Protein AF-A0A0X8JLU1-F1 (afdb_monomer_lite)

Structure (mmCIF, N/CA/C/O backbone):
data_AF-A0A0X8JLU1-F1
#
_entry.id   AF-A0A0X8JLU1-F1
#
loop_
_atom_site.group_PDB
_atom_site.id
_atom_site.type_symbol
_atom_site.label_atom_id
_atom_site.label_alt_id
_atom_site.label_comp_id
_atom_site.label_asym_id
_atom_site.label_entity_id
_atom_site.label_seq_id
_atom_site.pdbx_PDB_ins_code
_atom_site.Cartn_x
_atom_site.Cartn_y
_atom_site.Cartn_z
_atom_site.occupancy
_atom_site.B_iso_or_equiv
_atom_site.auth_seq_id
_atom_site.auth_comp_id
_atom_site.auth_asym_id
_atom_site.auth_atom_id
_atom_site.pdbx_PDB_model_num
ATOM 1 N N . MET A 1 1 ? 0.570 4.681 28.997 1.00 48.38 1 MET A N 1
ATOM 2 C CA . MET A 1 1 ? -0.642 4.869 28.170 1.00 48.38 1 MET A CA 1
ATOM 3 C C . MET A 1 1 ? -0.506 3.979 26.949 1.00 48.38 1 MET A C 1
ATOM 5 O O . MET A 1 1 ? 0.442 4.184 26.203 1.00 48.38 1 MET A O 1
ATOM 9 N N . ASN A 1 2 ? -1.394 3.001 26.757 1.00 69.44 2 ASN A N 1
ATOM 10 C CA . ASN A 1 2 ? -1.431 2.243 25.504 1.00 69.44 2 ASN A CA 1
ATOM 11 C C . ASN A 1 2 ? -2.217 3.061 24.481 1.00 69.44 2 ASN A C 1
ATOM 13 O O . ASN A 1 2 ? -3.429 3.228 24.613 1.00 69.44 2 ASN A O 1
ATOM 17 N N . LEU A 1 3 ? -1.510 3.630 23.506 1.00 82.38 3 LEU A N 1
ATOM 18 C CA . LEU A 1 3 ? -2.147 4.271 22.362 1.00 82.38 3 LEU A CA 1
ATOM 19 C C . LEU A 1 3 ? -2.852 3.203 21.513 1.00 82.38 3 LEU A C 1
ATOM 21 O O . LEU A 1 3 ? -2.333 2.091 21.383 1.00 82.38 3 LEU A O 1
ATOM 25 N N . PRO A 1 4 ? -4.018 3.520 20.925 1.00 87.12 4 PRO A N 1
ATOM 26 C CA . PRO A 1 4 ? -4.683 2.592 20.028 1.00 87.12 4 PRO A CA 1
ATOM 27 C C . PRO A 1 4 ? -3.799 2.302 18.802 1.00 87.12 4 PRO A C 1
ATOM 29 O O . PRO A 1 4 ? -3.060 3.188 18.359 1.00 87.12 4 PRO A O 1
ATOM 32 N N . PRO A 1 5 ? -3.889 1.091 18.227 1.00 92.56 5 PRO A N 1
ATOM 33 C CA . PRO A 1 5 ? -3.163 0.741 17.012 1.00 92.56 5 PRO A CA 1
ATOM 34 C C . PRO A 1 5 ? -3.507 1.691 15.855 1.00 92.56 5 PRO A C 1
ATOM 36 O O . PRO A 1 5 ? -4.676 2.016 15.630 1.00 92.56 5 PRO A O 1
ATOM 39 N N . ILE A 1 6 ? -2.490 2.111 15.097 1.00 94.12 6 ILE A N 1
ATOM 40 C CA . ILE A 1 6 ? -2.649 2.956 13.906 1.00 94.12 6 ILE A CA 1
ATOM 41 C C . ILE A 1 6 ? -2.428 2.112 12.658 1.00 94.12 6 ILE A C 1
ATOM 43 O O . ILE A 1 6 ? -1.312 1.674 12.380 1.00 94.12 6 ILE A O 1
ATOM 47 N N . LEU A 1 7 ? -3.490 1.918 11.879 1.00 95.38 7 LEU A N 1
ATOM 48 C CA . LEU A 1 7 ? -3.412 1.267 10.579 1.00 95.38 7 LEU A CA 1
ATOM 49 C C . LEU A 1 7 ? -3.440 2.295 9.448 1.00 95.38 7 LEU A C 1
ATOM 51 O O . LEU A 1 7 ? -4.411 3.038 9.305 1.00 95.38 7 LEU A O 1
ATOM 55 N N . ILE A 1 8 ? -2.412 2.277 8.601 1.00 95.75 8 ILE A N 1
ATOM 56 C CA . ILE A 1 8 ? -2.363 3.012 7.336 1.00 95.75 8 ILE A CA 1
ATOM 57 C C . ILE A 1 8 ? -2.563 2.017 6.185 1.00 95.75 8 ILE A C 1
ATOM 59 O O . ILE A 1 8 ? -1.632 1.329 5.761 1.00 95.75 8 ILE A O 1
ATOM 63 N N . CYS A 1 9 ? -3.782 1.947 5.658 1.00 95.31 9 CYS A N 1
ATOM 64 C CA . CYS A 1 9 ? -4.071 1.239 4.416 1.00 95.31 9 CYS A CA 1
ATOM 65 C C . CYS A 1 9 ? -3.782 2.167 3.241 1.00 95.31 9 CYS A C 1
ATOM 67 O O . CYS A 1 9 ? -4.187 3.330 3.244 1.00 95.31 9 CYS A O 1
ATOM 69 N N . THR A 1 10 ? -3.025 1.708 2.251 1.00 95.50 10 THR A N 1
ATOM 70 C CA . THR A 1 10 ? -2.474 2.644 1.277 1.00 95.50 10 THR A CA 1
ATOM 71 C C . THR A 1 10 ? -2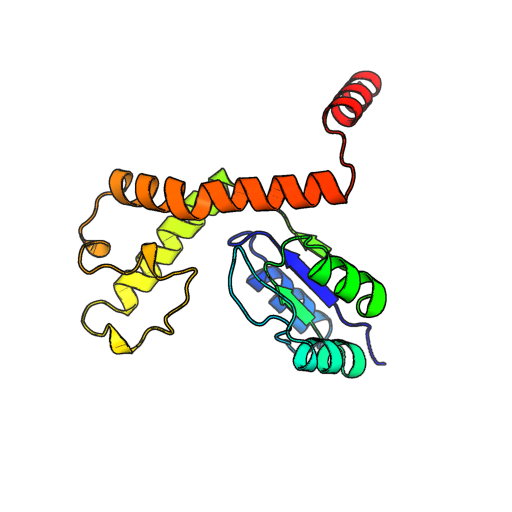.229 2.058 -0.097 1.00 95.50 10 THR A C 1
ATOM 73 O O . THR A 1 10 ? -1.841 0.900 -0.232 1.00 95.50 10 THR A O 1
ATOM 76 N N . LEU A 1 11 ? -2.363 2.901 -1.118 1.00 95.94 11 LEU A N 1
ATOM 77 C CA . LEU A 1 11 ? -1.864 2.589 -2.449 1.00 95.94 11 LEU A CA 1
ATOM 78 C C . LEU A 1 11 ? -0.327 2.473 -2.408 1.00 95.94 11 LEU A C 1
ATOM 80 O O . LEU A 1 11 ? 0.324 3.301 -1.759 1.00 95.94 11 LEU A O 1
ATOM 84 N N . PRO A 1 12 ? 0.298 1.499 -3.091 1.00 93.88 12 PRO A N 1
ATOM 85 C CA . PRO A 1 12 ? 1.748 1.472 -3.207 1.00 93.88 12 PRO A CA 1
ATOM 86 C C . PRO A 1 12 ? 2.306 2.781 -3.771 1.00 93.88 12 PRO A C 1
ATOM 88 O O . PRO A 1 12 ? 1.693 3.452 -4.599 1.00 93.88 12 PRO A O 1
ATOM 91 N N . LYS A 1 13 ? 3.509 3.144 -3.313 1.00 95.06 13 LYS A N 1
ATOM 92 C CA . LYS A 1 13 ? 4.217 4.367 -3.734 1.00 95.06 13 LYS A CA 1
ATOM 93 C C . LYS A 1 13 ? 3.464 5.669 -3.428 1.00 95.06 13 LYS A C 1
ATOM 95 O O . LYS A 1 13 ? 3.681 6.680 -4.085 1.00 95.06 13 LYS A O 1
ATOM 100 N N . SER A 1 14 ? 2.661 5.690 -2.373 1.00 95.06 14 SER A N 1
ATOM 101 C CA . SER A 1 14 ? 1.972 6.876 -1.838 1.00 95.06 14 SER A CA 1
ATOM 102 C C . SER A 1 14 ? 2.776 7.678 -0.798 1.00 95.06 14 SER A C 1
ATOM 104 O O . SER A 1 14 ? 2.249 8.604 -0.192 1.00 95.06 14 SER A O 1
ATOM 106 N N . GLY A 1 15 ? 4.031 7.295 -0.528 1.00 93.81 15 GLY A N 1
ATOM 107 C CA . GLY A 1 15 ? 4.822 7.861 0.577 1.00 93.81 15 GLY A CA 1
ATOM 108 C C . GLY A 1 15 ? 4.479 7.282 1.957 1.00 93.81 15 GLY A C 1
ATOM 109 O O . GLY A 1 15 ? 4.985 7.759 2.971 1.00 93.81 15 GLY A O 1
ATOM 110 N N . SER A 1 16 ? 3.665 6.224 2.009 1.00 93.12 16 SER A N 1
ATOM 111 C CA . SER A 1 16 ? 3.177 5.613 3.248 1.00 93.12 16 SER A CA 1
ATOM 112 C C . SER A 1 16 ? 4.267 5.157 4.222 1.00 93.12 16 SER A C 1
ATOM 114 O O . SER A 1 16 ? 4.103 5.335 5.423 1.00 93.12 16 SER A O 1
ATOM 116 N N . VAL A 1 17 ? 5.400 4.629 3.741 1.00 92.81 17 VAL A N 1
ATOM 117 C CA . VAL A 1 17 ? 6.522 4.216 4.608 1.00 92.81 17 VAL A CA 1
ATOM 118 C C . VAL A 1 17 ? 7.122 5.410 5.352 1.00 92.81 17 VAL A C 1
ATOM 120 O O . VAL A 1 17 ? 7.417 5.307 6.540 1.00 92.81 17 VAL A O 1
ATOM 123 N N . PHE A 1 18 ? 7.291 6.552 4.676 1.00 94.88 18 PHE A N 1
ATOM 124 C CA . PHE A 1 18 ? 7.768 7.778 5.318 1.00 94.88 18 PHE A CA 1
ATOM 125 C C . PHE A 1 18 ? 6.768 8.255 6.374 1.00 94.88 18 PHE A C 1
ATOM 127 O O . PHE A 1 18 ? 7.160 8.498 7.515 1.00 94.88 18 PHE A O 1
ATOM 134 N N . LEU A 1 19 ? 5.483 8.317 6.011 1.00 94.50 19 LEU A N 1
ATOM 135 C CA . LEU A 1 19 ? 4.406 8.739 6.906 1.00 94.50 19 LEU A CA 1
ATOM 136 C C . LEU A 1 19 ? 4.339 7.859 8.161 1.00 94.50 19 LEU A C 1
ATOM 138 O O . LEU A 1 19 ? 4.392 8.367 9.278 1.00 94.50 19 LEU A O 1
ATOM 142 N N . ALA A 1 20 ? 4.296 6.540 7.979 1.00 94.56 20 ALA A N 1
ATOM 143 C CA . ALA A 1 20 ? 4.225 5.574 9.065 1.00 94.56 20 ALA A CA 1
ATOM 144 C C . ALA A 1 20 ? 5.463 5.636 9.976 1.00 94.56 20 ALA A C 1
ATOM 146 O O . ALA A 1 20 ? 5.323 5.634 11.195 1.00 94.56 20 ALA A O 1
ATOM 147 N N . LYS A 1 21 ? 6.675 5.783 9.420 1.00 95.00 21 LYS A N 1
ATOM 148 C CA . LYS A 1 21 ? 7.895 5.955 10.229 1.00 95.00 21 LYS A CA 1
ATOM 149 C C . LYS A 1 21 ? 7.888 7.253 11.032 1.00 95.00 21 LYS A C 1
ATOM 151 O O . LYS A 1 21 ? 8.305 7.244 12.186 1.00 95.00 21 LYS A O 1
ATOM 156 N N . LYS A 1 22 ? 7.431 8.364 10.446 1.00 96.44 22 LYS A N 1
ATOM 157 C CA . LYS A 1 22 ? 7.364 9.656 11.143 1.00 96.44 22 LYS A CA 1
ATOM 158 C C . LYS A 1 22 ? 6.327 9.640 12.259 1.00 96.44 22 LYS A C 1
ATOM 160 O O . LYS A 1 22 ? 6.675 9.980 13.382 1.00 96.44 22 LYS A O 1
ATOM 165 N N . ILE A 1 23 ? 5.110 9.170 11.984 1.00 94.31 23 ILE A N 1
ATOM 166 C CA . ILE A 1 23 ? 4.066 9.013 13.008 1.00 94.31 23 ILE A CA 1
ATOM 167 C C . ILE A 1 23 ? 4.541 8.061 14.108 1.00 94.31 23 ILE A C 1
ATOM 169 O O . ILE A 1 23 ? 4.430 8.385 15.288 1.00 94.31 23 ILE A O 1
ATOM 173 N N . GLY A 1 24 ? 5.113 6.915 13.725 1.00 94.50 24 GLY A N 1
ATOM 174 C CA . GLY A 1 24 ? 5.627 5.925 14.664 1.00 94.50 24 GLY A CA 1
ATOM 175 C C . GLY A 1 24 ? 6.691 6.500 15.593 1.00 94.50 24 GLY A C 1
ATOM 176 O O . GLY A 1 24 ? 6.574 6.368 16.805 1.00 94.50 24 GLY A O 1
ATOM 177 N N . ALA A 1 25 ? 7.675 7.218 15.047 1.00 95.50 25 ALA A N 1
ATOM 178 C CA . ALA A 1 25 ? 8.710 7.870 15.845 1.00 95.50 25 ALA A CA 1
ATOM 179 C C . ALA A 1 25 ? 8.143 8.959 16.772 1.00 95.50 25 ALA A C 1
ATOM 181 O O . ALA A 1 25 ? 8.496 9.005 17.945 1.00 95.50 25 ALA A O 1
ATOM 182 N N . SER A 1 26 ? 7.242 9.811 16.274 1.00 95.62 26 SER A N 1
ATOM 183 C CA . SER A 1 26 ? 6.653 10.904 17.060 1.00 95.62 26 SER A CA 1
ATOM 184 C C . SER A 1 26 ? 5.763 10.423 18.207 1.00 95.62 26 SER A C 1
ATOM 186 O O . SER A 1 26 ? 5.673 11.100 19.225 1.00 95.62 26 SER A O 1
ATOM 188 N N . LEU A 1 27 ? 5.107 9.271 18.050 1.00 93.31 27 LEU A N 1
ATOM 189 C CA . LEU A 1 27 ? 4.208 8.690 19.053 1.00 93.31 27 LEU A CA 1
ATOM 190 C C . LEU A 1 27 ? 4.840 7.528 19.834 1.00 93.31 27 LEU A C 1
ATOM 192 O O . LEU A 1 27 ? 4.155 6.893 20.632 1.00 93.31 27 LEU A O 1
ATOM 196 N N . ASN A 1 28 ? 6.124 7.241 19.598 1.00 93.50 28 ASN A N 1
ATOM 197 C CA . ASN A 1 28 ? 6.840 6.093 20.154 1.00 93.50 28 ASN A CA 1
ATOM 198 C C . ASN A 1 28 ? 6.101 4.750 19.939 1.00 93.50 28 ASN A C 1
ATOM 200 O O . ASN A 1 28 ? 5.961 3.936 20.851 1.00 93.50 28 ASN A O 1
ATOM 204 N N . LEU A 1 29 ? 5.589 4.532 18.724 1.00 93.19 29 LEU A N 1
ATOM 205 C CA . LEU A 1 29 ? 4.894 3.309 18.319 1.00 93.19 29 LEU A CA 1
ATOM 206 C C . LEU A 1 29 ? 5.838 2.370 17.567 1.00 93.19 29 LEU A C 1
ATOM 208 O O . LEU A 1 29 ? 6.506 2.769 16.611 1.00 93.19 29 LEU A O 1
ATOM 212 N N . ALA A 1 30 ? 5.829 1.094 17.949 1.00 93.69 30 ALA A N 1
ATOM 213 C CA . ALA A 1 30 ? 6.557 0.054 17.234 1.00 93.69 30 ALA A CA 1
ATOM 214 C C . ALA A 1 30 ? 5.924 -0.236 15.862 1.00 93.69 30 ALA A C 1
ATOM 216 O O . ALA A 1 30 ? 4.698 -0.255 15.726 1.00 93.69 30 ALA A O 1
ATOM 217 N N . TRP A 1 31 ? 6.763 -0.507 14.857 1.00 94.44 31 TRP A N 1
ATOM 218 C CA . TRP A 1 31 ? 6.300 -0.993 13.557 1.00 94.44 31 TRP A CA 1
ATOM 219 C C . TRP A 1 31 ? 5.774 -2.423 13.677 1.00 94.44 31 TRP A C 1
ATOM 221 O O . TRP A 1 31 ? 6.432 -3.286 14.262 1.00 94.44 31 TRP A O 1
ATOM 231 N N . LYS A 1 32 ? 4.620 -2.686 13.070 1.00 94.00 32 LYS A N 1
ATOM 232 C CA . LYS A 1 32 ? 3.972 -3.996 13.035 1.00 94.00 32 LYS A CA 1
ATOM 233 C C . LYS A 1 32 ? 3.666 -4.386 11.589 1.00 94.00 32 LYS A C 1
ATOM 235 O O . LYS A 1 32 ? 3.304 -3.550 10.764 1.00 94.00 32 LYS A O 1
ATOM 240 N N . TYR A 1 33 ? 3.815 -5.670 11.290 1.00 92.19 33 TYR A N 1
ATOM 241 C CA . TYR A 1 33 ? 3.348 -6.281 10.044 1.00 92.19 33 TYR A CA 1
ATOM 242 C C . TYR A 1 33 ? 2.028 -6.966 10.338 1.00 92.19 33 TYR A C 1
ATOM 244 O O . TYR A 1 33 ? 1.927 -7.572 11.395 1.00 92.19 33 TYR A O 1
ATOM 252 N N . ILE A 1 34 ? 1.047 -6.887 9.443 1.00 92.75 34 ILE A N 1
ATOM 253 C CA . ILE A 1 34 ? -0.311 -7.401 9.708 1.00 92.75 34 ILE A CA 1
ATOM 254 C C . ILE A 1 34 ? -0.893 -8.215 8.554 1.00 92.75 34 ILE A C 1
ATOM 256 O O . ILE A 1 34 ? -1.992 -8.744 8.679 1.00 92.75 34 ILE A O 1
ATOM 260 N N . ASP A 1 35 ? -0.193 -8.288 7.428 1.00 89.88 35 ASP A N 1
ATOM 261 C CA . ASP A 1 35 ? -0.635 -8.940 6.206 1.00 89.88 35 ASP A CA 1
ATOM 262 C C . ASP A 1 35 ? 0.247 -10.142 5.831 1.00 89.88 35 ASP A C 1
ATOM 264 O O . ASP A 1 35 ? 1.358 -10.349 6.347 1.00 89.88 35 ASP A O 1
ATOM 268 N N . THR A 1 36 ? -0.318 -10.996 4.979 1.00 79.94 36 THR A N 1
ATOM 269 C CA . THR A 1 36 ? 0.290 -12.237 4.475 1.00 79.94 36 THR A CA 1
ATOM 270 C C . THR A 1 36 ? 0.968 -12.058 3.122 1.00 79.94 36 THR A C 1
ATOM 272 O O . THR A 1 36 ? 1.864 -12.832 2.787 1.00 79.94 36 THR A O 1
ATOM 275 N N . ALA A 1 37 ? 0.545 -11.063 2.340 1.00 68.31 37 ALA A N 1
ATOM 276 C CA . ALA A 1 37 ? 0.912 -10.918 0.940 1.00 68.31 37 ALA A CA 1
ATOM 277 C C . ALA A 1 37 ? 1.097 -9.455 0.534 1.00 68.31 37 ALA A C 1
ATOM 279 O O . ALA A 1 37 ? 0.586 -8.533 1.171 1.00 68.31 37 ALA A O 1
ATOM 280 N N . ASP A 1 38 ? 1.787 -9.279 -0.589 1.00 79.94 38 ASP A N 1
ATOM 281 C CA . ASP A 1 38 ? 1.978 -7.983 -1.218 1.00 79.94 38 ASP A CA 1
ATOM 282 C C . ASP A 1 38 ? 0.780 -7.588 -2.103 1.00 79.94 38 ASP A C 1
ATOM 284 O O . ASP A 1 38 ? -0.141 -8.360 -2.387 1.00 79.94 38 ASP A O 1
ATOM 288 N N . PHE A 1 39 ? 0.801 -6.340 -2.561 1.00 87.88 39 PHE A N 1
ATOM 289 C CA . PHE A 1 39 ? -0.173 -5.784 -3.495 1.00 87.88 39 PHE A CA 1
ATOM 290 C C . PHE A 1 39 ? -0.217 -6.562 -4.831 1.00 87.88 39 PHE A C 1
ATOM 292 O O . PHE A 1 39 ? 0.841 -6.956 -5.329 1.00 87.88 39 PHE A O 1
ATOM 299 N N . PRO A 1 40 ? -1.399 -6.728 -5.463 1.00 83.88 40 PRO A N 1
ATOM 300 C CA . PRO A 1 40 ? -2.686 -6.096 -5.136 1.00 83.88 40 PRO A CA 1
ATOM 301 C C . PRO A 1 40 ? -3.653 -6.959 -4.324 1.00 83.88 40 PRO A C 1
ATOM 303 O O . PRO A 1 40 ? -4.781 -6.534 -4.096 1.00 83.88 40 PRO A O 1
ATOM 306 N N . TYR A 1 41 ? -3.230 -8.148 -3.892 1.00 85.50 41 TYR A N 1
ATOM 307 C CA . TYR A 1 41 ? -4.105 -9.128 -3.244 1.00 85.50 41 TYR A CA 1
ATOM 308 C C . TYR A 1 41 ? -3.771 -9.339 -1.765 1.00 85.50 41 TYR A C 1
ATOM 310 O O . TYR A 1 41 ? -3.981 -10.426 -1.230 1.00 85.50 41 TYR A O 1
ATOM 318 N N . SER A 1 42 ? -3.269 -8.297 -1.101 1.00 88.88 42 SER A N 1
ATOM 319 C CA . SER A 1 42 ? -2.902 -8.341 0.313 1.00 88.88 42 SER A CA 1
ATOM 320 C C . SER A 1 42 ? -4.111 -8.712 1.187 1.00 88.88 42 SER A C 1
ATOM 322 O O . SER A 1 42 ? -5.207 -8.149 1.074 1.00 88.88 42 SER A O 1
ATOM 324 N N . GLN A 1 43 ? -3.905 -9.689 2.067 1.00 90.75 43 GLN A N 1
ATOM 325 C CA . GLN A 1 43 ? -4.877 -10.155 3.052 1.00 90.75 43 GLN A CA 1
ATOM 326 C C . GLN A 1 43 ? -4.283 -10.052 4.448 1.00 90.75 43 GLN A C 1
ATOM 328 O O . GLN A 1 43 ? -3.067 -10.139 4.617 1.00 90.75 43 GLN A O 1
ATOM 333 N N . TYR A 1 44 ? -5.142 -9.915 5.454 1.00 91.12 44 TYR A N 1
ATOM 334 C CA . TYR A 1 44 ? -4.698 -9.995 6.839 1.00 91.12 44 TYR A CA 1
ATOM 335 C C . TYR A 1 44 ? -4.099 -11.355 7.180 1.00 91.12 44 TYR A C 1
ATOM 337 O O . TYR A 1 44 ? -4.629 -12.407 6.827 1.00 91.12 44 TYR A O 1
ATOM 345 N N . ASP A 1 45 ? -3.028 -11.306 7.959 1.00 91.88 45 ASP A N 1
ATOM 346 C CA . ASP A 1 45 ? -2.550 -12.428 8.745 1.00 91.88 45 ASP A CA 1
ATOM 347 C C . ASP A 1 45 ? -3.253 -12.372 10.104 1.00 91.88 45 ASP A C 1
ATOM 349 O O . ASP A 1 45 ? -3.075 -11.417 10.861 1.00 91.88 45 ASP A O 1
ATOM 353 N N . ALA A 1 46 ? -4.084 -13.371 10.406 1.00 89.69 46 ALA A N 1
ATOM 354 C CA . ALA A 1 46 ? -4.913 -13.365 11.609 1.00 89.69 46 ALA A CA 1
ATOM 355 C C . ALA A 1 46 ? -4.084 -13.284 12.903 1.00 89.69 46 ALA A C 1
ATOM 357 O O . ALA A 1 46 ? -4.452 -12.552 13.822 1.00 89.69 46 ALA A O 1
ATOM 358 N N . GLY A 1 47 ? -2.949 -13.990 12.966 1.00 91.69 47 GLY A N 1
ATOM 359 C CA . GLY A 1 47 ? -2.082 -13.990 14.144 1.00 91.69 47 GLY A CA 1
ATOM 360 C C . GLY A 1 47 ? -1.414 -12.634 14.347 1.00 91.69 47 GLY A C 1
ATOM 361 O O . GLY A 1 47 ? -1.406 -12.094 15.455 1.00 91.69 47 GLY A O 1
ATOM 362 N N . LYS A 1 48 ? -0.920 -12.033 13.262 1.00 94.12 48 LYS A N 1
ATOM 363 C CA . LYS A 1 48 ? -0.307 -10.703 13.321 1.00 94.12 48 LYS A CA 1
ATOM 364 C C . LYS A 1 48 ? -1.315 -9.588 13.590 1.00 94.12 48 LYS A C 1
ATOM 366 O O . LYS A 1 48 ? -0.999 -8.639 14.303 1.00 94.12 48 LYS A O 1
ATOM 371 N N . LEU A 1 49 ? -2.524 -9.688 13.038 1.00 93.12 49 LEU A N 1
ATOM 372 C CA . LEU A 1 49 ? -3.605 -8.748 13.322 1.00 93.12 49 LEU A CA 1
ATOM 373 C C . LEU A 1 49 ? -3.993 -8.809 14.803 1.00 93.12 49 LEU A C 1
ATOM 375 O O . LEU A 1 49 ? -4.123 -7.766 15.439 1.00 93.12 49 LEU A O 1
ATOM 379 N N . PHE A 1 50 ? -4.115 -10.012 15.367 1.00 92.12 50 PHE A N 1
ATOM 380 C CA . PHE A 1 50 ? -4.382 -10.195 16.791 1.00 92.12 50 PHE A CA 1
ATOM 381 C C . PHE A 1 50 ? -3.278 -9.579 17.666 1.00 92.12 50 PHE A C 1
ATOM 383 O O . PHE A 1 50 ? -3.582 -8.836 18.600 1.00 92.12 50 PHE A O 1
ATOM 390 N N . ASP A 1 51 ? -2.001 -9.813 17.348 1.00 92.81 51 ASP A N 1
ATOM 391 C CA . ASP A 1 51 ? -0.876 -9.173 18.048 1.00 92.81 51 ASP A CA 1
ATOM 392 C C . ASP A 1 51 ? -0.937 -7.640 17.953 1.00 92.81 51 ASP A C 1
ATOM 394 O O . ASP A 1 51 ? -0.812 -6.945 18.962 1.00 92.81 51 ASP A O 1
ATOM 398 N N . PHE A 1 52 ? -1.183 -7.101 16.759 1.00 93.56 52 PHE A N 1
ATOM 399 C CA . PHE A 1 52 ? -1.272 -5.661 16.518 1.00 93.56 52 PHE A CA 1
ATOM 400 C C . PHE A 1 52 ? -2.387 -4.992 17.329 1.00 93.56 52 PHE A C 1
ATOM 402 O O . PHE A 1 52 ? -2.182 -3.920 17.897 1.00 93.56 52 PHE A O 1
ATOM 409 N N . VAL A 1 53 ? -3.554 -5.628 17.421 1.00 92.44 53 VAL A N 1
ATOM 410 C CA . VAL A 1 53 ? -4.691 -5.095 18.182 1.00 92.44 53 VAL A CA 1
ATOM 411 C C . VAL A 1 53 ? -4.417 -5.098 19.682 1.00 92.44 53 VAL A C 1
ATOM 413 O O . VAL A 1 53 ? -4.755 -4.131 20.362 1.00 92.44 53 VAL A O 1
ATOM 416 N N . ASN A 1 54 ? -3.778 -6.151 20.195 1.00 90.88 54 ASN A N 1
ATOM 417 C CA . ASN A 1 54 ? -3.542 -6.309 21.631 1.00 90.88 54 ASN A CA 1
ATOM 418 C C . ASN A 1 54 ? -2.325 -5.532 22.140 1.00 90.88 54 ASN A C 1
ATOM 420 O O . ASN A 1 54 ? -2.328 -5.044 23.268 1.00 90.88 54 ASN A O 1
ATOM 424 N N . THR A 1 55 ? -1.277 -5.420 21.325 1.00 91.31 55 THR A N 1
ATOM 425 C CA . THR A 1 55 ? -0.016 -4.771 21.723 1.00 91.31 55 THR A CA 1
ATOM 426 C C . THR A 1 55 ? 0.096 -3.326 21.242 1.00 91.31 55 THR A C 1
ATOM 428 O O . THR A 1 55 ? 0.964 -2.588 21.710 1.00 91.31 55 THR A O 1
ATOM 431 N N . GLY A 1 56 ? -0.791 -2.895 20.341 1.00 91.62 56 GLY A N 1
ATOM 432 C CA . GLY A 1 56 ? -0.734 -1.583 19.709 1.00 91.62 56 GLY A CA 1
ATOM 433 C C . GLY A 1 56 ? 0.422 -1.458 18.709 1.00 91.62 56 GLY A C 1
ATOM 434 O O . GLY A 1 56 ? 1.042 -2.436 18.288 1.00 91.62 56 GLY A O 1
ATOM 435 N N . GLY A 1 57 ? 0.713 -0.219 18.310 1.00 93.81 57 GLY A N 1
ATOM 436 C CA . GLY A 1 57 ? 1.776 0.103 17.355 1.00 93.81 57 GLY A CA 1
ATOM 437 C C . GLY A 1 57 ? 1.258 0.768 16.083 1.00 93.81 57 GLY A C 1
ATOM 438 O O . GLY A 1 57 ? 0.134 1.270 16.031 1.00 93.81 57 GLY A O 1
ATOM 439 N N . ILE A 1 58 ? 2.094 0.776 15.047 1.00 95.56 58 ILE A N 1
ATOM 440 C CA . ILE A 1 58 ? 1.761 1.309 13.727 1.00 95.56 58 ILE A CA 1
ATOM 441 C C . ILE A 1 58 ? 2.027 0.267 12.646 1.00 95.56 58 ILE A C 1
ATOM 443 O O . ILE A 1 58 ? 3.092 -0.345 12.604 1.00 95.56 58 ILE A O 1
ATOM 447 N N . ALA A 1 59 ? 1.057 0.082 11.758 1.00 94.69 59 ALA A N 1
ATOM 448 C CA . ALA A 1 59 ? 1.160 -0.829 10.631 1.00 94.69 59 ALA A CA 1
ATOM 449 C C . ALA A 1 59 ? 0.798 -0.119 9.327 1.00 94.69 59 ALA A C 1
ATOM 451 O O . ALA A 1 59 ? -0.054 0.774 9.288 1.00 94.69 59 ALA A O 1
ATOM 452 N N . GLN A 1 60 ? 1.437 -0.549 8.244 1.00 94.12 60 GLN A N 1
ATOM 453 C CA . GLN A 1 60 ? 1.134 -0.112 6.890 1.00 94.12 60 GLN A CA 1
ATOM 454 C C . GLN A 1 60 ? 0.878 -1.338 6.025 1.00 94.12 60 GLN A C 1
ATOM 456 O O . GLN A 1 60 ? 1.683 -2.262 6.036 1.00 94.12 60 GLN A O 1
ATOM 461 N N . ALA A 1 61 ? -0.218 -1.322 5.269 1.00 93.94 61 ALA A N 1
ATOM 462 C CA . ALA A 1 61 ? -0.587 -2.430 4.392 1.00 93.94 61 ALA A CA 1
ATOM 463 C C . ALA A 1 61 ? -1.219 -1.931 3.084 1.00 93.94 61 ALA A C 1
ATOM 465 O O . ALA A 1 61 ? -1.653 -0.778 2.992 1.00 93.94 61 ALA A O 1
ATOM 466 N N . HIS A 1 62 ? -1.269 -2.798 2.074 1.00 94.19 62 HIS A N 1
ATOM 467 C CA . HIS A 1 62 ? -1.823 -2.511 0.742 1.00 94.19 62 HIS A CA 1
ATOM 468 C C . HIS A 1 62 ? -3.173 -3.204 0.492 1.00 94.19 62 HIS A C 1
ATOM 470 O O . HIS A 1 62 ? -3.514 -3.539 -0.640 1.00 94.19 62 HIS A O 1
ATOM 476 N N . LEU A 1 63 ? -3.935 -3.433 1.562 1.00 93.94 63 LEU A N 1
ATOM 477 C CA . LEU A 1 63 ? -5.171 -4.219 1.566 1.00 93.94 63 LEU A CA 1
ATOM 478 C C . LEU A 1 63 ? -6.205 -3.683 0.571 1.00 93.94 63 LEU A C 1
ATOM 480 O O . LEU A 1 63 ? -6.494 -2.485 0.552 1.00 93.94 63 LEU A O 1
ATOM 484 N N . GLN A 1 64 ? -6.807 -4.573 -0.216 1.00 93.62 64 GLN A N 1
ATOM 485 C CA . GLN A 1 64 ? -8.048 -4.281 -0.936 1.00 93.62 64 GLN A CA 1
ATOM 486 C C . GLN A 1 64 ? -9.270 -4.443 -0.010 1.00 93.62 64 GLN A C 1
ATOM 488 O O . GLN A 1 64 ? -9.207 -5.243 0.934 1.00 93.62 64 GLN A O 1
ATOM 493 N N . PRO A 1 65 ? -10.409 -3.776 -0.277 1.00 94.12 65 PRO A N 1
ATOM 494 C CA . PRO A 1 65 ? -11.628 -3.911 0.522 1.00 94.12 65 PRO A CA 1
ATOM 495 C C . PRO A 1 65 ? -12.398 -5.188 0.144 1.00 94.12 65 PRO A C 1
ATOM 497 O O . PRO A 1 65 ? -13.556 -5.153 -0.266 1.00 94.12 65 PRO A O 1
ATOM 500 N N . SER A 1 66 ? -11.735 -6.343 0.235 1.00 92.81 66 SER A N 1
ATOM 501 C CA . SER A 1 66 ? -12.394 -7.644 0.102 1.00 92.81 66 SER A CA 1
ATOM 502 C C . SER A 1 66 ? -13.306 -7.902 1.303 1.00 92.81 66 SER A C 1
ATOM 504 O O . SER A 1 66 ? -13.075 -7.358 2.381 1.00 92.81 66 SER A O 1
ATOM 506 N N . ILE A 1 67 ? -14.303 -8.780 1.152 1.00 92.94 67 ILE A N 1
ATOM 507 C CA . ILE A 1 67 ? -15.214 -9.159 2.249 1.00 92.94 67 ILE A CA 1
ATOM 508 C C . ILE A 1 67 ? -14.424 -9.592 3.494 1.00 92.94 67 ILE A C 1
ATOM 510 O O . ILE A 1 67 ? -14.731 -9.159 4.600 1.00 92.94 67 ILE A O 1
ATOM 514 N N . VAL A 1 68 ? -13.362 -10.381 3.302 1.00 91.50 68 VAL A N 1
ATOM 515 C CA . VAL A 1 68 ? -12.495 -10.862 4.387 1.00 91.50 68 VAL A CA 1
ATOM 516 C C . VAL A 1 68 ? -11.761 -9.706 5.071 1.00 91.50 68 VAL A C 1
ATOM 518 O O . VAL A 1 68 ? -11.789 -9.604 6.295 1.00 91.50 68 VAL A O 1
ATOM 521 N N . ASN A 1 69 ? -11.144 -8.803 4.301 1.00 92.81 69 ASN A N 1
ATOM 522 C CA . ASN A 1 69 ? -10.405 -7.675 4.871 1.00 92.81 69 ASN A CA 1
ATOM 523 C C . ASN A 1 69 ? -11.329 -6.680 5.581 1.00 92.81 69 ASN A C 1
ATOM 525 O O . ASN A 1 69 ? -10.980 -6.177 6.645 1.00 92.81 69 ASN A O 1
ATOM 529 N N . ILE A 1 70 ? -12.513 -6.413 5.028 1.00 92.81 70 ILE A N 1
ATOM 530 C CA . ILE A 1 70 ? -13.503 -5.537 5.660 1.00 92.81 70 ILE A CA 1
ATOM 531 C C . ILE A 1 70 ? -14.036 -6.158 6.951 1.00 92.81 70 ILE A C 1
ATOM 533 O O . ILE A 1 70 ? -14.092 -5.468 7.964 1.00 92.81 70 ILE A O 1
ATOM 537 N N . ALA A 1 71 ? -14.368 -7.452 6.955 1.00 92.19 71 ALA A N 1
ATOM 538 C CA . ALA A 1 71 ? -14.804 -8.134 8.171 1.00 92.19 71 ALA A CA 1
ATOM 539 C C . ALA A 1 71 ? -13.728 -8.061 9.267 1.00 92.19 71 ALA A C 1
ATOM 541 O O . ALA A 1 71 ? -14.027 -7.685 10.398 1.00 92.19 71 ALA A O 1
ATOM 542 N N . ALA A 1 72 ? -12.466 -8.329 8.918 1.00 90.50 72 ALA A N 1
ATOM 543 C CA . ALA A 1 72 ? -11.342 -8.197 9.840 1.00 90.50 72 ALA A CA 1
ATOM 544 C C . ALA A 1 72 ? -11.185 -6.755 10.360 1.00 90.50 72 ALA A C 1
ATOM 546 O O . ALA A 1 72 ? -11.068 -6.546 11.565 1.00 90.50 72 ALA A O 1
ATOM 547 N N . LEU A 1 73 ? -11.259 -5.746 9.485 1.00 88.88 73 LEU A N 1
ATOM 548 C CA . LEU A 1 73 ? -11.225 -4.333 9.878 1.00 88.88 73 LEU A CA 1
ATOM 549 C C . LEU A 1 73 ? -12.330 -3.991 10.878 1.00 88.88 73 LEU A C 1
ATOM 551 O O . LEU A 1 73 ? -12.036 -3.456 11.944 1.00 88.88 73 LEU A O 1
ATOM 555 N N . CYS A 1 74 ? -13.580 -4.330 10.561 1.00 89.06 74 CYS A N 1
ATOM 556 C CA . CYS A 1 74 ? -14.738 -4.019 11.397 1.00 89.06 74 CYS A CA 1
ATOM 557 C C . CYS A 1 74 ? -14.682 -4.692 12.774 1.00 89.06 74 CYS A C 1
ATOM 559 O O . CYS A 1 74 ? -15.176 -4.121 13.744 1.00 89.06 74 CYS A O 1
ATOM 561 N N . LEU A 1 75 ? -14.086 -5.883 12.868 1.00 88.06 75 LEU A N 1
ATOM 562 C CA . LEU A 1 75 ? -13.992 -6.642 14.117 1.00 88.06 75 LEU A CA 1
ATOM 563 C C . LEU A 1 75 ? -12.765 -6.284 14.961 1.00 88.06 75 LEU A C 1
ATOM 565 O O . LEU A 1 75 ? -12.767 -6.520 16.166 1.00 88.06 75 LEU A O 1
ATOM 569 N N . SER A 1 76 ? -11.702 -5.761 14.349 1.00 87.31 76 SER A N 1
ATOM 570 C CA . SER A 1 76 ? -10.384 -5.680 14.990 1.00 87.31 76 SER A CA 1
ATOM 571 C C . SER A 1 76 ? -9.814 -4.265 15.068 1.00 87.31 76 SER A C 1
ATOM 573 O O . SER A 1 76 ? -9.136 -3.929 16.036 1.00 87.31 76 SER A O 1
ATOM 575 N N . VAL A 1 77 ? -10.076 -3.407 14.080 1.00 85.75 77 VAL A N 1
ATOM 576 C CA . VAL A 1 77 ? -9.424 -2.096 13.959 1.00 85.75 77 VAL A CA 1
ATOM 577 C C . VAL A 1 77 ? -10.463 -0.981 14.016 1.00 85.75 77 VAL A C 1
ATOM 579 O O . VAL A 1 77 ? -11.225 -0.760 13.083 1.00 85.75 77 VAL A O 1
ATOM 582 N N . ARG A 1 78 ? -10.452 -0.202 15.104 1.00 83.19 78 ARG A N 1
ATOM 583 C CA . ARG A 1 78 ? -11.430 0.881 15.313 1.00 83.19 78 ARG A CA 1
ATOM 584 C C . ARG A 1 78 ? -11.334 2.005 14.275 1.00 83.19 78 ARG A C 1
ATOM 586 O O . ARG A 1 78 ? -12.345 2.621 13.947 1.00 83.19 78 ARG A O 1
ATOM 593 N N . LYS A 1 79 ? -10.121 2.344 13.830 1.00 84.06 79 LYS A N 1
A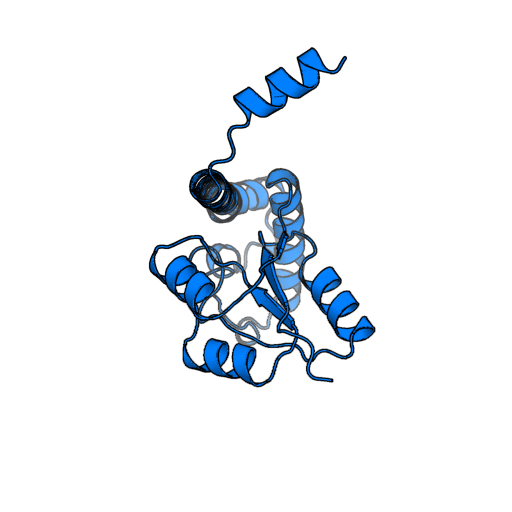TOM 594 C CA . LYS A 1 79 ? -9.870 3.413 12.855 1.00 84.06 79 LYS A CA 1
ATOM 595 C C . LYS A 1 79 ? -8.735 3.027 11.923 1.00 84.06 79 LYS A C 1
ATOM 597 O O . LYS A 1 79 ? -7.704 2.527 12.361 1.00 84.06 79 LYS A O 1
ATOM 602 N N . MET A 1 80 ? -8.920 3.342 10.651 1.00 91.88 80 MET A N 1
ATOM 603 C CA . MET A 1 80 ? -7.937 3.145 9.599 1.00 91.88 80 MET A CA 1
ATOM 604 C C . MET A 1 80 ? -7.758 4.452 8.834 1.00 91.88 80 MET A C 1
ATOM 606 O O . MET A 1 80 ? -8.732 5.145 8.543 1.00 91.88 80 MET A O 1
ATOM 610 N N . ILE A 1 81 ? -6.516 4.770 8.489 1.00 94.69 81 ILE A N 1
ATOM 611 C CA . ILE A 1 81 ? -6.182 5.852 7.568 1.00 94.69 81 ILE A CA 1
ATOM 612 C C . ILE A 1 81 ? -6.078 5.242 6.174 1.00 94.69 81 ILE A C 1
ATOM 614 O O . ILE A 1 81 ? -5.230 4.378 5.949 1.00 94.69 81 ILE A O 1
ATOM 618 N N . LEU A 1 82 ? -6.918 5.696 5.245 1.00 95.44 82 LEU A N 1
ATOM 619 C CA . LEU A 1 82 ? -6.798 5.353 3.831 1.00 95.44 82 LEU A CA 1
ATOM 620 C C . LEU A 1 82 ? -5.945 6.415 3.123 1.00 95.44 82 LEU A C 1
ATOM 622 O O . LEU A 1 82 ? -6.394 7.538 2.914 1.00 95.44 82 LEU A O 1
ATOM 626 N N . ASN A 1 83 ? -4.708 6.071 2.767 1.00 96.19 83 ASN A N 1
ATOM 627 C CA . ASN A 1 83 ? -3.768 6.975 2.102 1.00 96.19 83 ASN A CA 1
ATOM 628 C C . ASN A 1 83 ? -3.665 6.659 0.603 1.00 96.19 83 ASN A C 1
ATOM 630 O O . ASN A 1 83 ? -3.102 5.628 0.213 1.00 96.19 83 ASN A O 1
ATOM 634 N N . ILE A 1 84 ? -4.181 7.560 -0.231 1.00 95.06 84 ILE A N 1
ATOM 635 C CA . ILE A 1 84 ? -4.236 7.416 -1.690 1.00 95.06 84 ILE A CA 1
ATOM 636 C C . ILE A 1 84 ? -3.259 8.368 -2.389 1.00 95.06 84 ILE A C 1
ATOM 638 O O . ILE A 1 84 ? -2.849 9.385 -1.837 1.00 95.06 84 ILE A O 1
ATOM 642 N N . ARG A 1 85 ? -2.888 8.043 -3.629 1.00 95.44 85 ARG A N 1
ATOM 643 C CA . ARG A 1 85 ? -2.077 8.895 -4.509 1.00 95.44 85 ARG A CA 1
ATOM 644 C C . ARG A 1 85 ? -2.618 8.793 -5.928 1.00 95.44 85 ARG A C 1
ATOM 646 O O . ARG A 1 85 ? -3.167 7.758 -6.295 1.00 95.44 85 ARG A O 1
ATOM 653 N N . ASP A 1 86 ? -2.410 9.836 -6.730 1.00 96.50 86 ASP A N 1
ATOM 654 C CA . ASP A 1 86 ? -2.618 9.752 -8.175 1.00 96.50 86 ASP A CA 1
ATOM 655 C C . ASP A 1 86 ? -1.843 8.544 -8.754 1.00 96.50 86 ASP A C 1
ATOM 657 O O . ASP A 1 86 ? -0.611 8.483 -8.612 1.00 96.50 86 ASP A O 1
ATOM 661 N N . PRO A 1 87 ? -2.527 7.587 -9.405 1.00 96.75 87 PRO A N 1
ATOM 662 C CA . PRO A 1 87 ? -1.913 6.368 -9.919 1.00 96.75 87 PRO A CA 1
ATOM 663 C C . PRO A 1 87 ? -0.855 6.652 -10.997 1.00 96.75 87 PRO A C 1
ATOM 665 O O . PRO A 1 87 ? 0.085 5.873 -11.144 1.00 96.75 87 PRO A O 1
ATOM 668 N N . ARG A 1 88 ? -0.937 7.787 -11.710 1.00 96.62 88 ARG A N 1
ATOM 669 C CA . ARG A 1 88 ? 0.075 8.212 -12.695 1.00 96.62 88 ARG A CA 1
ATOM 670 C C . ARG A 1 88 ? 1.404 8.501 -12.004 1.00 96.62 88 ARG A C 1
ATOM 672 O O . ARG A 1 88 ? 2.454 8.029 -12.426 1.00 96.62 88 ARG A O 1
ATOM 679 N N . ASN A 1 89 ? 1.350 9.203 -10.876 1.00 96.81 89 ASN A N 1
ATOM 680 C CA . ASN A 1 89 ? 2.532 9.505 -10.074 1.00 96.81 89 ASN A CA 1
ATOM 681 C C . ASN A 1 89 ? 3.076 8.259 -9.357 1.00 96.81 89 ASN A C 1
ATOM 683 O O . ASN A 1 89 ? 4.290 8.119 -9.189 1.00 96.81 89 ASN A O 1
ATOM 687 N N . ALA A 1 90 ? 2.191 7.351 -8.933 1.00 97.19 90 ALA A N 1
ATOM 688 C CA . ALA A 1 90 ? 2.593 6.067 -8.367 1.00 97.19 90 ALA A CA 1
ATOM 689 C C . ALA A 1 90 ? 3.353 5.215 -9.397 1.00 97.19 90 ALA A C 1
ATOM 691 O O . ALA A 1 90 ? 4.388 4.650 -9.052 1.00 97.19 90 ALA A O 1
ATOM 692 N N . LEU A 1 91 ? 2.895 5.185 -10.655 1.00 97.06 91 LEU A N 1
ATOM 693 C CA . LEU A 1 91 ? 3.539 4.474 -11.764 1.00 97.06 91 LEU A CA 1
ATOM 694 C C . LEU A 1 91 ? 4.975 4.951 -12.002 1.00 97.06 91 LEU A C 1
ATOM 696 O O . LEU A 1 91 ? 5.896 4.139 -11.981 1.00 97.06 91 LEU A O 1
ATOM 700 N N . ILE A 1 92 ? 5.191 6.261 -12.147 1.00 97.06 92 ILE A N 1
ATOM 701 C CA . ILE A 1 92 ? 6.547 6.812 -12.326 1.00 97.06 92 ILE A CA 1
ATOM 702 C C . ILE A 1 92 ? 7.439 6.468 -11.126 1.00 97.06 92 ILE A C 1
ATOM 704 O O . ILE A 1 92 ? 8.582 6.038 -11.278 1.00 97.06 92 ILE A O 1
ATOM 708 N N . SER A 1 93 ? 6.901 6.576 -9.908 1.00 96.69 93 SER A N 1
ATOM 709 C CA . SER A 1 93 ? 7.629 6.194 -8.697 1.00 96.69 93 SER A CA 1
ATOM 710 C C . SER A 1 93 ? 7.947 4.694 -8.629 1.00 96.69 93 SER A C 1
ATOM 712 O O . SER A 1 93 ? 8.966 4.319 -8.043 1.00 96.69 93 SER A O 1
ATOM 714 N N . TRP A 1 94 ? 7.096 3.837 -9.198 1.00 95.56 94 TRP A N 1
ATOM 715 C CA . TRP A 1 94 ? 7.322 2.395 -9.292 1.00 95.56 94 TRP A CA 1
ATOM 716 C C . TRP A 1 94 ? 8.441 2.066 -10.280 1.00 95.56 94 TRP A C 1
ATOM 718 O O . TRP A 1 94 ? 9.332 1.303 -9.924 1.00 95.56 94 TRP A O 1
ATOM 728 N N . ILE A 1 95 ? 8.476 2.712 -11.450 1.00 95.62 95 ILE A N 1
ATOM 729 C CA . ILE A 1 95 ? 9.555 2.537 -12.438 1.00 95.62 95 ILE A CA 1
ATOM 730 C C . ILE A 1 95 ? 10.920 2.823 -11.799 1.00 95.62 95 ILE A C 1
ATOM 732 O O . ILE A 1 95 ? 11.806 1.972 -11.827 1.00 95.62 95 ILE A O 1
ATOM 736 N N . HIS A 1 96 ? 11.073 3.967 -11.126 1.00 94.69 96 HIS A N 1
ATOM 737 C CA . HIS A 1 96 ? 12.328 4.310 -10.446 1.00 94.69 96 HIS A CA 1
ATOM 738 C C . HIS A 1 96 ? 12.674 3.364 -9.294 1.00 94.69 96 HIS A C 1
ATOM 740 O O . HIS A 1 96 ? 13.845 3.089 -9.031 1.00 94.69 96 HIS A O 1
ATOM 746 N N . TYR A 1 97 ? 11.660 2.862 -8.588 1.00 92.56 97 TYR A N 1
ATOM 747 C CA . TYR A 1 97 ? 11.870 1.847 -7.565 1.00 92.56 97 TYR A CA 1
ATOM 748 C C . TYR A 1 97 ? 12.399 0.547 -8.175 1.00 92.56 97 TYR A C 1
ATOM 750 O O . TYR A 1 97 ? 13.337 -0.031 -7.635 1.00 92.56 97 TYR A O 1
ATOM 758 N N . MET A 1 98 ? 11.868 0.125 -9.321 1.00 92.00 98 MET A N 1
ATOM 759 C CA . MET A 1 98 ? 12.330 -1.079 -10.005 1.00 92.00 98 MET A CA 1
ATOM 760 C C . MET A 1 98 ? 13.685 -0.904 -10.679 1.00 92.00 98 MET A C 1
ATOM 762 O O . MET A 1 98 ? 14.464 -1.850 -10.668 1.00 92.00 98 MET A O 1
ATOM 766 N N . ASP A 1 99 ? 14.042 0.298 -11.134 1.00 92.75 99 ASP A N 1
ATOM 767 C CA . ASP A 1 99 ? 15.426 0.613 -11.505 1.00 92.75 99 ASP A CA 1
ATOM 768 C C . ASP A 1 99 ? 16.381 0.437 -10.322 1.00 92.75 99 ASP A C 1
ATOM 770 O O . ASP A 1 99 ? 17.442 -0.169 -10.463 1.00 92.75 99 ASP A O 1
ATOM 774 N N . HIS A 1 100 ? 16.012 0.950 -9.146 1.00 89.75 100 HIS A N 1
ATOM 775 C CA . HIS A 1 100 ? 16.833 0.816 -7.946 1.00 89.75 100 HIS A CA 1
ATOM 776 C C . HIS A 1 100 ? 17.015 -0.651 -7.540 1.00 89.75 100 HIS A C 1
ATOM 778 O O . HIS A 1 100 ? 18.145 -1.078 -7.316 1.00 89.75 100 HIS A O 1
ATOM 784 N N . ILE A 1 101 ? 15.926 -1.423 -7.496 1.00 88.00 101 ILE A N 1
ATOM 785 C CA . ILE A 1 101 ? 15.976 -2.847 -7.154 1.00 88.00 101 ILE A CA 1
ATOM 786 C C . ILE A 1 101 ? 16.788 -3.627 -8.189 1.00 88.00 101 ILE A C 1
ATOM 788 O O . ILE A 1 101 ? 17.702 -4.342 -7.801 1.00 88.00 101 ILE A O 1
ATOM 792 N N . ASN A 1 102 ? 16.534 -3.462 -9.491 1.00 88.38 102 ASN A N 1
ATOM 793 C CA . ASN A 1 102 ? 17.265 -4.211 -10.519 1.00 88.38 102 ASN A CA 1
ATOM 794 C C . ASN A 1 102 ? 18.777 -3.902 -10.517 1.00 88.38 102 ASN A C 1
ATOM 796 O O . ASN A 1 102 ? 19.581 -4.805 -10.722 1.00 88.38 102 ASN A O 1
ATOM 800 N N . ARG A 1 103 ? 19.189 -2.670 -10.187 1.00 87.31 103 ARG A N 1
ATOM 801 C CA . ARG A 1 103 ? 20.614 -2.327 -9.997 1.00 87.31 103 ARG A CA 1
ATOM 802 C C . ARG A 1 103 ? 21.241 -2.992 -8.773 1.00 87.31 103 ARG A C 1
ATOM 804 O O . ARG A 1 103 ? 22.420 -3.317 -8.795 1.00 87.31 103 ARG A O 1
ATOM 811 N N . GLN A 1 104 ? 20.486 -3.177 -7.690 1.00 83.25 104 GLN A N 1
ATOM 812 C CA . GLN A 1 104 ? 21.009 -3.816 -6.475 1.00 83.25 104 GLN A CA 1
ATOM 813 C C . GLN A 1 104 ? 21.292 -5.310 -6.659 1.00 83.25 104 GLN A C 1
ATOM 815 O O . GLN A 1 104 ? 22.073 -5.887 -5.903 1.00 83.25 104 GLN A O 1
ATOM 820 N N . ILE A 1 105 ? 20.643 -5.929 -7.640 1.00 81.94 105 ILE A N 1
ATOM 821 C CA . ILE A 1 105 ? 20.585 -7.386 -7.798 1.00 81.94 105 ILE A CA 1
ATOM 822 C C . ILE A 1 105 ? 21.348 -7.843 -9.040 1.00 81.94 105 ILE A C 1
ATOM 824 O O . ILE A 1 105 ? 21.519 -9.043 -9.254 1.00 81.94 105 ILE A O 1
ATOM 828 N N . GLU A 1 106 ? 21.809 -6.892 -9.853 1.00 76.69 106 GLU A N 1
ATOM 829 C CA . GLU A 1 106 ? 22.682 -7.118 -10.995 1.00 76.69 106 GLU A CA 1
ATOM 830 C C . GLU A 1 106 ? 23.930 -7.889 -10.533 1.00 76.69 106 GLU A C 1
ATOM 832 O O . GLU A 1 106 ? 24.653 -7.479 -9.625 1.00 76.69 106 GLU A O 1
ATOM 837 N N . GLY A 1 107 ? 24.120 -9.091 -11.085 1.00 67.56 107 GLY A N 1
ATOM 838 C CA . GLY A 1 107 ? 25.179 -10.019 -10.671 1.00 67.56 107 GLY A CA 1
ATOM 839 C C . GLY A 1 107 ? 24.946 -10.762 -9.342 1.00 67.56 107 GLY A C 1
ATOM 840 O O . GLY A 1 107 ? 25.793 -11.567 -8.959 1.00 67.56 107 GLY A O 1
ATOM 841 N N . LYS A 1 108 ? 23.824 -10.540 -8.636 1.00 72.69 108 LYS A N 1
ATOM 842 C CA . LYS A 1 108 ? 23.454 -11.206 -7.363 1.00 72.69 108 LYS A CA 1
ATOM 843 C C . LYS A 1 108 ? 21.946 -11.531 -7.253 1.00 72.69 108 LYS A C 1
ATOM 845 O O . LYS A 1 108 ? 21.300 -11.137 -6.275 1.00 72.69 108 LYS A O 1
ATOM 850 N N . PRO A 1 109 ? 21.361 -12.291 -8.197 1.00 63.78 109 PRO A N 1
ATOM 851 C CA . PRO A 1 109 ? 19.913 -12.529 -8.257 1.00 63.78 109 PRO A CA 1
ATOM 852 C C . PRO A 1 109 ? 19.334 -13.280 -7.041 1.00 63.78 109 PRO A C 1
ATOM 854 O O . PRO A 1 109 ? 18.159 -13.121 -6.729 1.00 63.78 109 PRO A O 1
ATOM 857 N N . SER A 1 110 ? 20.144 -14.047 -6.302 1.00 62.94 110 SER A N 1
ATOM 858 C CA . SER A 1 110 ? 19.719 -14.768 -5.088 1.00 62.94 110 SER A CA 1
ATOM 859 C C . SER A 1 110 ? 19.499 -13.880 -3.854 1.00 62.94 110 SER A C 1
ATOM 861 O O . SER A 1 110 ? 18.992 -14.360 -2.844 1.00 62.94 110 SER A O 1
ATOM 863 N N . SER A 1 111 ? 19.870 -12.596 -3.909 1.00 61.50 111 SER A N 1
ATOM 864 C CA . SER A 1 111 ? 19.763 -11.665 -2.773 1.00 61.50 111 SER A CA 1
ATOM 865 C C . SER A 1 111 ? 18.391 -10.993 -2.629 1.00 61.50 111 SER A C 1
ATOM 867 O O . SER A 1 111 ? 18.151 -10.278 -1.654 1.00 61.50 111 SER A O 1
ATOM 869 N N . VAL A 1 112 ? 17.472 -11.223 -3.572 1.00 62.91 112 VAL A N 1
ATOM 870 C C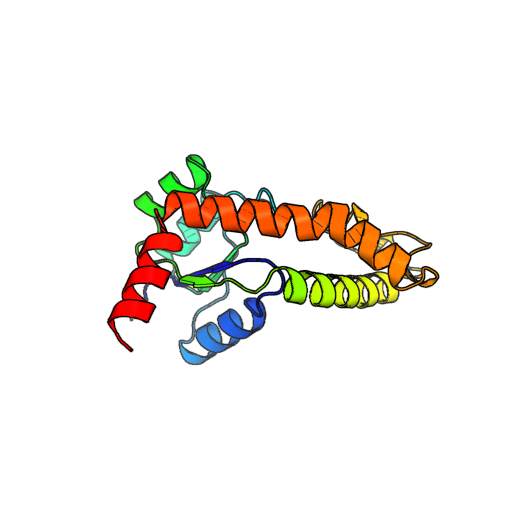A . VAL A 1 112 ? 16.148 -10.591 -3.571 1.00 62.91 112 VAL A CA 1
ATOM 871 C C . VAL A 1 112 ? 15.153 -11.470 -2.856 1.00 62.91 112 VAL A C 1
ATOM 873 O O . VAL A 1 112 ? 14.965 -12.637 -3.201 1.00 62.91 112 VAL A O 1
ATOM 876 N N . ARG A 1 113 ? 14.430 -10.877 -1.909 1.00 62.31 113 ARG A N 1
ATOM 877 C CA . ARG A 1 113 ? 13.192 -11.472 -1.427 1.00 62.31 113 ARG A CA 1
ATOM 878 C C . ARG A 1 113 ? 12.192 -11.443 -2.580 1.00 62.31 113 ARG A C 1
ATOM 880 O O . ARG A 1 113 ? 11.575 -10.411 -2.831 1.00 62.31 113 ARG A O 1
ATOM 887 N N . PHE A 1 114 ? 12.085 -12.556 -3.301 1.00 65.62 114 PHE A N 1
ATOM 888 C CA . PHE A 1 114 ? 11.086 -12.710 -4.348 1.00 65.62 114 PHE A CA 1
ATOM 889 C C . PHE A 1 114 ? 9.715 -12.432 -3.758 1.00 65.62 114 PHE A C 1
ATOM 891 O O . PHE A 1 114 ? 9.305 -13.068 -2.784 1.00 65.62 114 PHE A O 1
ATOM 898 N N . SER A 1 115 ? 9.018 -11.476 -4.356 1.00 71.69 115 SER A N 1
ATOM 899 C CA . SER A 1 115 ? 7.629 -11.241 -4.039 1.00 71.69 115 SER A CA 1
ATOM 900 C C . SER A 1 115 ? 6.795 -11.242 -5.311 1.00 71.69 115 SER A C 1
ATOM 902 O O . SER A 1 115 ? 7.269 -10.761 -6.346 1.00 71.69 115 SER A O 1
ATOM 904 N N . PRO A 1 116 ? 5.556 -11.764 -5.274 1.00 69.25 116 PRO A N 1
ATOM 905 C CA . PRO A 1 116 ? 4.674 -11.742 -6.437 1.00 69.25 116 PRO A CA 1
ATOM 906 C C . PRO A 1 116 ? 4.490 -10.334 -7.019 1.00 69.25 116 PRO A C 1
ATOM 908 O O . PRO A 1 116 ? 4.320 -10.186 -8.225 1.00 69.25 116 PRO A O 1
ATOM 911 N N . GLN A 1 117 ? 4.584 -9.299 -6.176 1.00 78.94 117 GLN A N 1
ATOM 912 C CA . GLN A 1 117 ? 4.497 -7.904 -6.597 1.00 78.94 117 GLN A CA 1
ATOM 913 C C . GLN A 1 117 ? 5.707 -7.458 -7.421 1.00 78.94 117 GLN A C 1
ATOM 915 O O . GLN A 1 117 ? 5.549 -6.618 -8.295 1.00 78.94 117 GLN A O 1
ATOM 920 N N . THR A 1 118 ? 6.909 -7.967 -7.155 1.00 82.94 118 THR A N 1
ATOM 921 C CA . THR A 1 118 ? 8.136 -7.529 -7.846 1.00 82.94 118 THR A CA 1
ATOM 922 C C . THR A 1 118 ? 8.537 -8.448 -8.994 1.00 82.94 118 THR A C 1
ATOM 924 O O . THR A 1 118 ? 9.167 -7.986 -9.943 1.00 82.94 118 THR A O 1
ATOM 927 N N . ALA A 1 119 ? 8.113 -9.715 -8.959 1.00 82.12 119 ALA A N 1
ATOM 928 C CA . ALA A 1 119 ? 8.477 -10.745 -9.931 1.00 82.12 119 ALA A CA 1
ATOM 929 C C . ALA A 1 119 ? 8.325 -10.336 -11.414 1.00 82.12 119 ALA A C 1
ATOM 931 O O . ALA A 1 119 ? 9.238 -10.643 -12.179 1.00 82.12 119 ALA A O 1
ATOM 932 N N . PRO A 1 120 ? 7.274 -9.604 -11.849 1.00 84.69 120 PRO A N 1
ATOM 933 C CA . PRO A 1 120 ? 7.133 -9.208 -13.256 1.00 84.69 120 PRO A CA 1
ATOM 934 C C . PRO A 1 120 ? 8.208 -8.234 -13.762 1.00 84.69 120 PRO A C 1
ATOM 936 O O . PRO A 1 120 ? 8.336 -8.046 -14.969 1.00 84.69 120 PRO A O 1
ATOM 939 N N . TYR A 1 121 ? 8.943 -7.582 -12.857 1.00 85.81 121 TYR A N 1
ATOM 940 C CA . TYR A 1 121 ? 9.891 -6.504 -13.168 1.00 85.81 121 TYR A CA 1
ATOM 941 C C . TYR A 1 121 ? 11.349 -6.904 -12.937 1.00 85.81 121 TYR A C 1
ATOM 943 O O . TYR A 1 121 ? 12.251 -6.124 -13.240 1.00 85.81 121 TYR A O 1
ATOM 951 N N . ILE A 1 122 ? 11.587 -8.084 -12.364 1.00 82.81 122 ILE A N 1
ATOM 952 C CA . ILE A 1 122 ? 12.934 -8.610 -12.162 1.00 82.81 122 ILE A CA 1
ATOM 953 C C . ILE A 1 122 ? 13.347 -9.334 -13.440 1.00 82.81 122 ILE A C 1
ATOM 955 O O . ILE A 1 122 ? 12.898 -10.448 -13.705 1.00 82.81 122 ILE A O 1
ATOM 959 N N . SER A 1 123 ? 14.201 -8.705 -14.246 1.00 75.88 123 SER A N 1
ATOM 960 C CA . SER A 1 123 ? 14.769 -9.339 -15.437 1.00 75.88 123 SER A CA 1
ATOM 961 C C . SER A 1 123 ? 16.202 -8.877 -15.686 1.00 75.88 123 SER A C 1
ATOM 963 O O . SER A 1 123 ? 16.566 -7.739 -15.391 1.00 75.88 123 SER A O 1
ATOM 965 N N . ALA A 1 124 ? 17.010 -9.749 -16.297 1.00 67.81 124 ALA A N 1
ATOM 966 C CA . ALA A 1 124 ? 18.367 -9.401 -16.725 1.00 67.81 124 ALA A CA 1
ATOM 967 C C . ALA A 1 124 ? 18.390 -8.271 -17.773 1.00 67.81 124 ALA A C 1
ATOM 969 O O . ALA A 1 124 ? 19.410 -7.616 -17.945 1.00 67.81 124 ALA A O 1
ATOM 970 N N . SER A 1 125 ? 17.269 -8.034 -18.463 1.00 81.06 125 SER A N 1
ATOM 971 C CA . SER A 1 125 ? 17.130 -6.964 -19.451 1.00 81.06 125 SER A CA 1
ATOM 972 C C . SER A 1 125 ? 16.597 -5.656 -18.866 1.00 81.06 125 SER A C 1
ATOM 974 O O . SER A 1 125 ? 16.602 -4.647 -19.561 1.00 81.06 125 SER A O 1
ATOM 976 N N . TRP A 1 126 ? 16.140 -5.619 -17.607 1.00 88.44 126 TRP A N 1
ATOM 977 C CA . TRP A 1 126 ? 15.548 -4.402 -17.043 1.00 88.44 126 TRP A CA 1
ATOM 978 C C . TRP A 1 126 ? 16.538 -3.235 -17.048 1.00 88.44 126 TRP A C 1
ATOM 980 O O . TRP A 1 126 ? 16.172 -2.102 -17.360 1.00 88.44 126 TRP A O 1
ATOM 990 N N . THR A 1 127 ? 17.803 -3.483 -16.700 1.00 85.94 127 THR A N 1
ATOM 991 C CA . THR A 1 127 ? 18.823 -2.427 -16.641 1.00 85.94 127 THR A CA 1
ATOM 992 C C . THR A 1 127 ? 19.170 -1.873 -18.022 1.00 85.94 127 THR A C 1
ATOM 994 O O . THR A 1 127 ? 19.442 -0.677 -18.122 1.00 85.94 127 THR A O 1
ATOM 997 N N . SER A 1 128 ? 19.078 -2.688 -19.077 1.00 87.88 128 SER A N 1
ATOM 998 C CA . SER A 1 128 ? 19.320 -2.281 -20.466 1.00 87.88 128 SER A CA 1
ATOM 999 C C . SER A 1 128 ? 18.082 -1.739 -21.192 1.00 87.88 128 SER A C 1
ATOM 1001 O O . SER A 1 128 ? 18.234 -1.046 -22.196 1.00 87.88 128 SER A O 1
ATOM 1003 N N . SER A 1 129 ? 16.872 -1.994 -20.687 1.00 91.12 129 SER A N 1
ATOM 1004 C CA . SER A 1 129 ? 15.623 -1.499 -21.273 1.00 91.12 129 SER A CA 1
ATOM 1005 C C . SER A 1 129 ? 15.473 0.023 -21.206 1.00 91.12 129 SER A C 1
ATOM 1007 O O . SER A 1 129 ? 15.769 0.675 -20.195 1.00 91.12 129 SER A O 1
ATOM 1009 N N . GLY A 1 130 ? 14.913 0.588 -22.277 1.00 94.44 130 GLY A N 1
ATOM 1010 C CA . GLY A 1 130 ? 14.539 1.999 -22.348 1.00 94.44 130 GLY A CA 1
ATOM 1011 C C . GLY A 1 130 ? 13.334 2.336 -21.463 1.00 94.44 130 GLY A C 1
ATOM 1012 O O . GLY A 1 130 ? 12.585 1.463 -21.023 1.00 94.44 130 GLY A O 1
ATOM 1013 N N . PHE A 1 131 ? 13.102 3.631 -21.222 1.00 94.88 131 PHE A N 1
ATOM 1014 C CA . PHE A 1 131 ? 11.967 4.082 -20.403 1.00 94.88 131 PHE A CA 1
ATOM 1015 C C . PHE A 1 131 ? 10.616 3.601 -20.951 1.00 94.88 131 PHE A C 1
ATOM 1017 O O . PHE A 1 131 ? 9.775 3.168 -20.171 1.00 94.88 131 PHE A O 1
ATOM 1024 N N . SER A 1 132 ? 10.418 3.637 -22.274 1.00 95.25 132 SER A N 1
ATOM 1025 C CA . SER A 1 132 ? 9.151 3.229 -22.898 1.00 95.25 132 SER A CA 1
ATOM 1026 C C . SER A 1 132 ? 8.806 1.768 -22.600 1.00 95.25 132 SER A C 1
ATOM 1028 O O . SER A 1 132 ? 7.672 1.467 -22.252 1.00 95.25 132 SER A O 1
ATOM 1030 N N . GLU A 1 133 ? 9.783 0.862 -22.665 1.00 93.56 133 GLU A N 1
ATOM 1031 C CA . GLU A 1 133 ? 9.571 -0.561 -22.369 1.00 93.56 133 GLU A CA 1
ATOM 1032 C C . GLU A 1 133 ? 9.214 -0.774 -20.895 1.00 93.56 133 GLU A C 1
ATOM 1034 O O . GLU A 1 133 ? 8.247 -1.463 -20.566 1.00 93.56 133 GLU A O 1
ATOM 1039 N N . LYS A 1 134 ? 9.953 -0.117 -19.992 1.00 95.06 134 LYS A N 1
ATOM 1040 C CA . LYS A 1 134 ? 9.676 -0.148 -18.548 1.00 95.06 134 LYS A CA 1
ATOM 1041 C C . LYS A 1 134 ? 8.290 0.398 -18.232 1.00 95.06 134 LYS A C 1
ATOM 1043 O O . LYS A 1 134 ? 7.593 -0.155 -17.377 1.00 95.06 134 LYS A O 1
ATOM 1048 N N . PHE A 1 135 ? 7.902 1.475 -18.913 1.00 95.62 135 PHE A N 1
ATOM 1049 C CA . PHE A 1 135 ? 6.594 2.091 -18.775 1.00 95.62 135 PHE A CA 1
ATOM 1050 C C . PHE A 1 135 ? 5.490 1.112 -19.159 1.00 95.62 135 PHE A C 1
ATOM 1052 O O . PHE A 1 135 ? 4.595 0.906 -18.348 1.00 95.62 135 PHE A O 1
ATOM 1059 N N . GLU A 1 136 ? 5.579 0.451 -20.316 1.00 94.38 136 GLU A N 1
ATOM 1060 C CA . GLU A 1 136 ? 4.574 -0.522 -20.766 1.00 94.38 136 GLU A CA 1
ATOM 1061 C C . GLU A 1 136 ? 4.419 -1.702 -19.794 1.00 94.38 136 GLU A C 1
ATOM 1063 O O . GLU A 1 136 ? 3.301 -2.081 -19.429 1.00 94.38 136 GLU A O 1
ATOM 1068 N N . ILE A 1 137 ? 5.533 -2.247 -19.293 1.00 92.75 137 ILE A N 1
ATOM 1069 C CA . ILE A 1 137 ? 5.504 -3.337 -18.305 1.00 92.75 137 ILE A CA 1
ATOM 1070 C C . ILE A 1 137 ? 4.822 -2.864 -17.011 1.00 92.75 137 ILE A C 1
ATOM 1072 O O . ILE A 1 137 ? 3.905 -3.520 -16.507 1.00 92.75 137 ILE A O 1
ATOM 1076 N N . CYS A 1 138 ? 5.220 -1.707 -16.475 1.00 94.19 138 CYS A N 1
ATOM 1077 C CA . CYS A 1 138 ? 4.617 -1.165 -15.255 1.00 94.19 138 CYS A CA 1
ATOM 1078 C C . CYS A 1 138 ? 3.161 -0.741 -15.458 1.00 94.19 138 CYS A C 1
ATOM 1080 O O . CYS A 1 138 ? 2.341 -0.891 -14.552 1.00 94.19 138 CYS A O 1
ATOM 1082 N N . TYR A 1 139 ? 2.803 -0.241 -16.635 1.00 94.44 139 TYR A N 1
ATOM 1083 C CA . TYR A 1 139 ? 1.430 0.097 -16.971 1.00 94.44 139 TYR A CA 1
ATOM 1084 C C . TYR A 1 139 ? 0.541 -1.151 -16.888 1.00 94.44 139 TYR A C 1
ATOM 1086 O O . TYR A 1 139 ? -0.479 -1.156 -16.189 1.00 94.44 139 TYR A O 1
ATOM 1094 N N . LYS A 1 140 ? 0.986 -2.243 -17.519 1.00 91.75 140 LYS A N 1
ATOM 1095 C CA . LYS A 1 140 ? 0.256 -3.512 -17.582 1.00 91.75 140 LYS A CA 1
ATOM 1096 C C . LYS A 1 140 ? 0.067 -4.166 -16.213 1.00 91.75 140 LYS A C 1
ATOM 1098 O O . LYS A 1 140 ? -1.034 -4.628 -15.919 1.00 91.75 140 LYS A O 1
ATOM 1103 N N . PHE A 1 141 ? 1.118 -4.217 -15.395 1.00 91.19 141 PHE A N 1
ATOM 1104 C CA . PHE A 1 141 ? 1.129 -5.030 -14.171 1.00 91.19 141 PHE A CA 1
ATOM 1105 C C . PHE A 1 141 ? 0.975 -4.237 -12.866 1.00 91.19 141 PHE A C 1
ATOM 1107 O O . PHE A 1 141 ? 0.586 -4.816 -11.855 1.00 91.19 141 PHE A O 1
ATOM 1114 N N . PHE A 1 142 ? 1.251 -2.930 -12.857 1.00 94.12 142 PHE A N 1
ATOM 1115 C CA . PHE A 1 142 ? 1.170 -2.097 -11.650 1.00 94.12 142 PHE A CA 1
ATOM 1116 C C . PHE A 1 142 ? 0.074 -1.036 -11.748 1.00 94.12 142 PHE A C 1
ATOM 1118 O O . PHE A 1 142 ? -0.782 -0.951 -10.867 1.00 94.12 142 PHE A O 1
ATOM 1125 N N . TYR A 1 143 ? 0.072 -0.230 -12.814 1.00 95.88 143 TYR A N 1
ATOM 1126 C CA . TYR A 1 143 ? -0.870 0.885 -12.949 1.00 95.88 143 TYR A CA 1
ATOM 1127 C C . TYR A 1 143 ? -2.318 0.399 -12.993 1.00 95.88 143 TYR A C 1
ATOM 1129 O O . TYR A 1 143 ? -3.159 0.915 -12.257 1.00 95.88 143 TYR A O 1
ATOM 1137 N N . ARG A 1 144 ? -2.600 -0.633 -13.797 1.00 94.06 144 ARG A N 1
ATOM 1138 C CA . ARG A 1 144 ? -3.929 -1.253 -13.866 1.00 94.06 144 ARG A CA 1
ATOM 1139 C C . ARG A 1 144 ? -4.436 -1.672 -12.486 1.00 94.06 144 ARG A C 1
ATOM 1141 O O . ARG A 1 144 ? -5.562 -1.349 -12.120 1.00 94.06 144 ARG A O 1
ATOM 1148 N N . GLU A 1 145 ? -3.590 -2.335 -11.709 1.00 94.62 145 GLU A N 1
ATOM 1149 C CA . GLU A 1 145 ? -3.942 -2.808 -10.373 1.00 94.62 145 GLU A CA 1
ATOM 1150 C C . GLU A 1 145 ? -4.150 -1.645 -9.396 1.00 94.62 145 GLU A C 1
ATOM 1152 O O . GLU A 1 145 ? -5.045 -1.691 -8.555 1.00 94.62 145 GLU A O 1
ATOM 1157 N N . CYS A 1 146 ? -3.404 -0.545 -9.552 1.00 96.25 146 CYS A N 1
ATOM 1158 C CA . CYS A 1 146 ? -3.629 0.679 -8.780 1.00 96.25 146 CYS A CA 1
ATOM 1159 C C . CYS A 1 146 ? -5.016 1.279 -9.049 1.00 96.25 146 CYS A C 1
ATOM 1161 O O . CYS A 1 146 ? -5.698 1.696 -8.112 1.00 96.25 146 CYS A O 1
ATOM 1163 N N . ILE A 1 147 ? -5.454 1.298 -10.313 1.00 96.38 147 ILE A N 1
ATOM 1164 C CA . ILE A 1 147 ? -6.800 1.753 -10.691 1.00 96.38 147 ILE A CA 1
ATOM 1165 C C . ILE A 1 147 ? -7.870 0.846 -10.085 1.00 96.38 147 ILE A C 1
ATOM 1167 O O . ILE A 1 147 ? -8.819 1.345 -9.481 1.00 96.38 147 ILE A O 1
ATOM 1171 N N . VAL A 1 148 ? -7.711 -0.474 -10.203 1.00 95.19 148 VAL A N 1
ATOM 1172 C CA . VAL A 1 148 ? -8.658 -1.447 -9.637 1.00 95.19 148 VAL A CA 1
ATOM 1173 C C . VAL A 1 148 ? -8.777 -1.268 -8.124 1.00 95.19 148 VAL A C 1
ATOM 1175 O O . VAL A 1 148 ? -9.892 -1.156 -7.613 1.00 95.19 148 VAL A O 1
ATOM 1178 N N . TRP A 1 149 ? -7.649 -1.160 -7.423 1.00 95.56 149 TRP A N 1
ATOM 1179 C CA . TRP A 1 149 ? -7.603 -0.959 -5.977 1.00 95.56 149 TRP A CA 1
ATOM 1180 C C . TRP A 1 149 ? -8.334 0.322 -5.547 1.00 95.56 149 TRP A C 1
ATOM 1182 O O . TRP A 1 149 ? -9.150 0.295 -4.624 1.00 95.56 149 TRP A O 1
ATOM 1192 N N . LEU A 1 150 ? -8.110 1.439 -6.252 1.00 95.75 150 LEU A N 1
ATOM 1193 C CA . LEU A 1 150 ? -8.795 2.708 -5.978 1.00 95.75 150 LEU A CA 1
ATOM 1194 C C . LEU A 1 150 ? -10.304 2.601 -6.215 1.00 95.75 150 LEU A C 1
ATOM 1196 O O . LEU A 1 150 ? -11.089 3.006 -5.361 1.00 95.75 150 LEU A O 1
ATOM 1200 N N . ILE A 1 151 ? -10.718 2.015 -7.343 1.00 94.88 151 ILE A N 1
ATOM 1201 C CA . ILE A 1 151 ? -12.136 1.808 -7.667 1.00 94.88 151 ILE A CA 1
ATOM 1202 C C . ILE A 1 151 ? -12.821 0.976 -6.581 1.00 94.88 151 ILE A C 1
ATOM 1204 O O . ILE A 1 151 ? -13.938 1.299 -6.180 1.00 94.88 151 ILE A O 1
ATOM 1208 N N . GLN A 1 152 ? -12.175 -0.088 -6.103 1.00 94.75 152 GLN A N 1
ATOM 1209 C CA . GLN A 1 152 ? -12.728 -0.939 -5.052 1.00 94.75 152 GLN A CA 1
ATOM 1210 C C . GLN A 1 152 ? -12.946 -0.155 -3.751 1.00 94.75 152 GLN A C 1
ATOM 1212 O O . GLN A 1 152 ? -14.030 -0.240 -3.175 1.00 94.75 152 GLN A O 1
ATOM 1217 N N . TRP A 1 153 ? -11.972 0.651 -3.317 1.00 94.94 153 TRP A N 1
ATOM 1218 C CA . TRP A 1 153 ? -12.121 1.485 -2.118 1.00 94.94 153 TRP A CA 1
ATOM 1219 C C . TRP A 1 153 ? -13.179 2.571 -2.276 1.00 94.94 153 TRP A C 1
ATOM 1221 O O . TRP A 1 153 ? -13.995 2.754 -1.378 1.00 94.94 153 TRP A O 1
ATOM 1231 N N . PHE A 1 154 ? -13.221 3.259 -3.416 1.00 94.00 154 PHE A N 1
ATOM 1232 C CA . PHE A 1 154 ? -14.226 4.294 -3.666 1.00 94.00 154 PHE A CA 1
ATOM 1233 C C . PHE A 1 154 ? -15.645 3.726 -3.712 1.00 94.00 154 PHE A C 1
ATOM 1235 O O . PHE A 1 154 ? -16.557 4.336 -3.159 1.00 94.00 154 PHE A O 1
ATOM 1242 N N . LYS A 1 155 ? -15.825 2.536 -4.299 1.00 93.3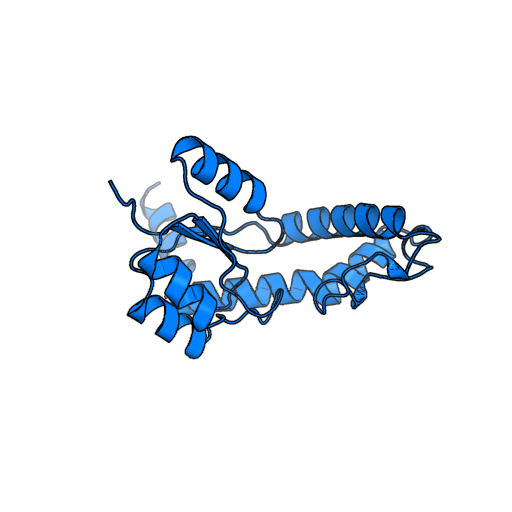8 155 LYS A N 1
ATOM 1243 C CA . LYS A 1 155 ? -17.102 1.812 -4.264 1.00 93.38 155 LYS A CA 1
ATOM 1244 C C . LYS A 1 155 ? -17.492 1.424 -2.842 1.00 93.38 155 LYS A C 1
ATOM 1246 O O . LYS A 1 155 ? -18.627 1.663 -2.450 1.00 93.38 155 LYS A O 1
ATOM 1251 N N . PHE A 1 156 ? -16.564 0.853 -2.072 1.00 93.00 156 PHE A N 1
ATOM 1252 C CA . PHE A 1 156 ? -16.824 0.459 -0.686 1.00 93.00 156 PHE A CA 1
ATOM 1253 C C . PHE A 1 156 ? -17.223 1.654 0.192 1.00 93.00 156 PHE A C 1
ATOM 1255 O O . PHE A 1 156 ? -18.163 1.564 0.974 1.00 93.00 156 PHE A O 1
ATOM 1262 N N . LEU A 1 157 ? -16.543 2.789 0.023 1.00 92.00 157 LEU A N 1
ATOM 1263 C CA . LEU A 1 157 ? -16.822 4.029 0.749 1.00 92.00 157 LEU A CA 1
ATOM 1264 C C . LEU A 1 157 ? -18.026 4.809 0.198 1.00 92.00 157 LEU A C 1
ATOM 1266 O O . LEU A 1 157 ? -18.345 5.870 0.728 1.00 92.00 157 LEU A O 1
ATOM 1270 N N . ASN A 1 158 ? -18.682 4.303 -0.853 1.00 91.12 158 ASN A N 1
ATOM 1271 C CA . ASN A 1 158 ? -19.795 4.955 -1.538 1.00 91.12 158 ASN A CA 1
ATOM 1272 C C . ASN A 1 158 ? -19.494 6.418 -1.930 1.00 91.12 158 ASN A C 1
ATOM 1274 O O . ASN A 1 158 ? -20.319 7.313 -1.7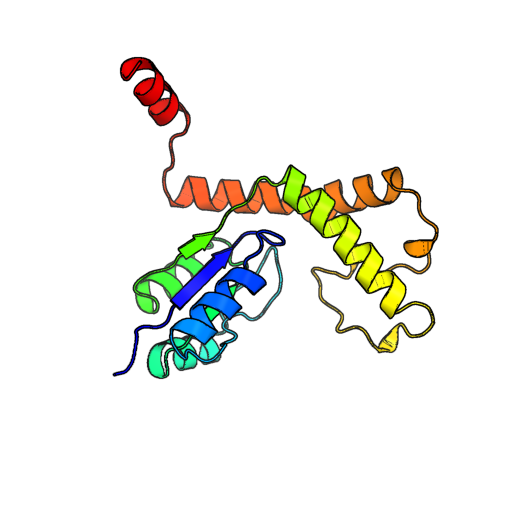43 1.00 91.12 158 ASN A O 1
ATOM 1278 N N . ILE A 1 159 ? -18.283 6.673 -2.438 1.00 84.25 159 ILE A N 1
ATOM 1279 C CA . ILE A 1 159 ? -17.870 8.014 -2.863 1.00 84.25 159 ILE A CA 1
ATOM 1280 C C . ILE A 1 159 ? -18.494 8.320 -4.226 1.00 84.25 159 ILE A C 1
ATOM 1282 O O . ILE A 1 159 ? -18.122 7.723 -5.240 1.00 84.25 159 ILE A O 1
ATOM 1286 N N . ASP A 1 160 ? -19.409 9.288 -4.255 1.00 80.50 160 ASP A N 1
ATOM 1287 C CA . ASP A 1 160 ? -20.005 9.807 -5.484 1.00 80.50 160 ASP A CA 1
ATOM 1288 C C . ASP A 1 160 ? -19.291 11.079 -5.957 1.00 80.50 160 ASP A C 1
ATOM 1290 O O . ASP A 1 160 ? -19.620 12.204 -5.581 1.00 80.50 160 ASP A O 1
ATOM 1294 N N . PHE A 1 161 ? -18.321 10.901 -6.852 1.00 76.56 161 PHE A N 1
ATOM 1295 C CA . PHE A 1 161 ? -17.571 12.016 -7.426 1.00 76.56 161 PHE A CA 1
ATOM 1296 C C . PHE A 1 161 ? -18.410 12.963 -8.300 1.00 76.56 161 PHE A C 1
ATOM 1298 O O . PHE A 1 161 ? -17.924 14.047 -8.623 1.00 76.56 161 PHE A O 1
ATOM 1305 N N . LYS A 1 162 ? -19.613 12.583 -8.762 1.00 75.62 162 LYS A N 1
ATOM 1306 C CA . LYS A 1 162 ? -20.480 13.510 -9.513 1.00 75.62 162 LYS A CA 1
ATOM 1307 C C . LYS A 1 162 ? -21.116 14.513 -8.564 1.00 75.62 162 LYS A C 1
ATOM 1309 O O . LYS A 1 162 ? -20.965 15.712 -8.782 1.00 75.62 162 LYS A O 1
ATOM 1314 N N . ARG A 1 163 ? -21.711 14.010 -7.484 1.00 72.19 163 ARG A N 1
ATOM 1315 C CA . ARG A 1 163 ? -22.349 14.828 -6.453 1.00 72.19 163 ARG A CA 1
ATOM 1316 C C . ARG A 1 163 ? -21.380 15.808 -5.791 1.00 72.19 163 ARG A C 1
ATOM 1318 O O . ARG A 1 163 ? -21.747 16.949 -5.535 1.00 72.19 163 ARG A O 1
ATOM 1325 N N . GLU A 1 164 ? -20.136 15.395 -5.548 1.00 73.19 164 GLU A N 1
ATOM 1326 C CA . GLU A 1 164 ? -19.124 16.290 -4.965 1.00 73.19 164 GLU A CA 1
ATOM 1327 C C . GLU A 1 164 ? -18.743 17.442 -5.912 1.00 73.19 164 GLU A C 1
ATOM 1329 O O . GLU A 1 164 ? -18.652 18.588 -5.482 1.00 73.19 164 GLU A O 1
ATOM 1334 N N . ARG A 1 165 ? -18.629 17.187 -7.224 1.00 75.88 165 ARG A N 1
ATOM 1335 C CA . ARG A 1 165 ? -18.366 18.251 -8.212 1.00 75.88 165 ARG A CA 1
ATOM 1336 C C . ARG A 1 165 ? -19.533 19.222 -8.380 1.00 75.88 165 ARG A C 1
ATOM 1338 O O . ARG A 1 165 ? -19.311 20.377 -8.726 1.00 75.88 165 ARG A O 1
ATOM 1345 N N . GLU A 1 166 ? -20.764 18.754 -8.202 1.00 77.00 166 GLU A N 1
ATOM 1346 C CA . GLU A 1 166 ? -21.956 19.609 -8.228 1.00 77.00 166 GLU A CA 1
ATOM 1347 C C . GLU A 1 166 ? -21.980 20.535 -7.006 1.00 77.00 166 GLU A C 1
ATOM 1349 O O . GLU A 1 166 ? -22.132 21.742 -7.170 1.00 77.00 166 GLU A O 1
ATOM 1354 N N . ARG A 1 167 ? -21.673 20.013 -5.810 1.00 72.06 167 ARG A N 1
ATOM 1355 C CA . ARG A 1 167 ? -21.520 20.823 -4.588 1.00 72.06 167 ARG A CA 1
ATOM 1356 C C . ARG A 1 167 ? -20.444 21.896 -4.708 1.00 72.06 167 ARG A C 1
ATOM 1358 O O . ARG A 1 167 ? -20.678 23.037 -4.325 1.00 72.06 167 ARG A O 1
ATOM 1365 N N . GLU A 1 168 ? -19.274 21.556 -5.248 1.00 74.69 168 GLU A N 1
ATOM 1366 C CA . GLU A 1 168 ? -18.193 22.530 -5.459 1.00 74.69 168 GLU A CA 1
ATOM 1367 C C . GLU A 1 168 ? -18.611 23.664 -6.407 1.00 74.69 168 GLU A C 1
ATOM 1369 O O . GLU A 1 168 ? -18.212 24.806 -6.205 1.00 74.69 168 GLU A O 1
ATOM 1374 N N . ARG A 1 169 ? -19.447 23.370 -7.411 1.00 71.31 169 ARG A N 1
ATOM 1375 C CA . ARG A 1 169 ? -19.980 24.372 -8.348 1.00 71.31 169 ARG A CA 1
ATOM 1376 C C . ARG A 1 169 ? -21.080 25.243 -7.750 1.00 71.31 169 ARG A C 1
ATOM 1378 O O . ARG A 1 169 ? -21.200 26.385 -8.160 1.00 71.31 169 ARG A O 1
ATOM 1385 N N . GLU A 1 170 ? -21.866 24.720 -6.813 1.00 73.38 170 GLU A N 1
ATOM 1386 C CA . GLU A 1 170 ? -22.890 25.480 -6.074 1.00 73.38 170 GLU A CA 1
ATOM 1387 C C . GLU A 1 170 ? -22.289 26.382 -4.978 1.00 73.38 170 GLU A C 1
ATOM 1389 O O . GLU A 1 170 ? -22.971 27.259 -4.454 1.00 73.38 170 GLU A O 1
ATOM 1394 N N . SER A 1 171 ? -21.019 26.161 -4.622 1.00 71.25 171 SER A N 1
ATOM 1395 C CA . SER A 1 171 ? -20.286 26.899 -3.579 1.00 71.25 171 SER A CA 1
ATOM 1396 C C . SER A 1 171 ? -19.442 28.070 -4.115 1.00 71.25 171 SER A C 1
ATOM 1398 O O . SER A 1 171 ? -18.767 28.734 -3.325 1.00 71.25 171 SER A O 1
ATOM 1400 N N . LEU A 1 172 ? -19.427 28.274 -5.437 1.00 56.16 172 LEU A N 1
ATOM 1401 C CA . LEU A 1 172 ? -18.677 29.302 -6.173 1.00 56.16 172 LEU A CA 1
ATOM 1402 C C . LEU A 1 172 ? -19.636 30.332 -6.774 1.00 56.16 172 LEU A C 1
ATOM 1404 O O . LEU A 1 172 ? -19.246 31.520 -6.802 1.00 56.16 172 LEU A O 1
#

Secondary structure (DSSP, 8-state):
--PPPEEEEE-TTSSHHHHHHHHHHHTTPPEE--BSS-TTS--B-HHHHHHHHHH--EEEE-----HHHHHHHHHH-S-EEEE---HHHHHHHHHHHHHHHHHHHTT-GGGS---TTTGGG--TTTTTS-HHHHHHHHIIIIIHHHHHHHHHHHHHTT--HHHH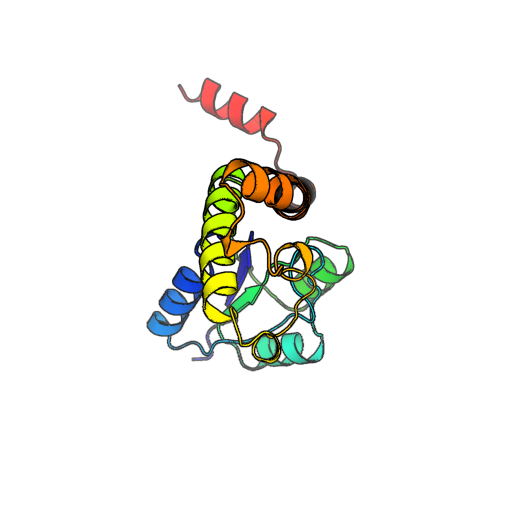HHHHHHT-

pLDDT: mean 88.22, std 9.67, range [48.38, 97.19]

Radius of gyration: 18.23 Å; chains: 1; bounding box: 48×44×51 Å

Sequence (172 aa):
MNLPPILICTLPKSGSVFLAKKIGASLNLAWKYIDTADFPYSQYDAGKLFDFVNTGGIAQAHLQPSIVNIAALCLSVRKMILNIRDPRNALISWIHYMDHINRQIEGKPSSVRFSPQTAPYISASWTSSGFSEKFEICYKFFYRECIVWLIQWFKFLNIDFKRERERERESL

Foldseek 3Di:
DADFAEEEAEAAPLCVVVVQVVVCVVVVFDEFEFWDAAPDDTAGDPVRLVCCQVRHGYYYGNYAPDPRRVVSCVVGPPDYHYRYDDLVNNLVSVLVVLLVVQVVCQVPVVPDPDHPLNVQSRDPCNNVDDPVVSSVSSCVRPSVRSVVRVVRVCVVVVPDPVVVVVVVVVVD

Organism: NCBI:txid44742

InterPro domains:
  IPR027417 P-loop containing nucleoside triphosphate hydrolase [G3DSA:3.40.50.300] (1-169)
  IPR027417 P-loop containing nucleoside triphosphate hydrolase [SSF52540] (3-158)